Protein AF-A0A3P6T3Q3-F1 (afdb_monomer_lite)

InterPro domains:
  IPR026306 RSBN1/Dpy-21/CEP530 [PTHR13354] (21-114)

pLDDT: mean 80.9, std 21.85, range [24.88, 96.75]

Radius of gyration: 20.27 Å; chains: 1; bounding box: 44×42×58 Å

Sequence (120 aa):
MSDESFCLKTGRHVMLTIPSRKAVKDVVCFHAADFERIVETLQLDLYEPPMSQCVQWVEEAKLNQLRREGVRYSKFHLHHNDIYFLPRKIVHQFRTISACSSIAWHVRLQQYYMEEEAPE

Structure (mmCIF, N/CA/C/O backbone):
data_AF-A0A3P6T3Q3-F1
#
_entry.id   AF-A0A3P6T3Q3-F1
#
loop_
_atom_site.group_PDB
_atom_site.id
_atom_site.type_symbol
_atom_site.label_atom_id
_atom_site.label_alt_id
_atom_site.label_comp_id
_atom_site.label_asym_id
_atom_site.label_entity_id
_atom_site.label_seq_id
_atom_site.pdbx_PDB_ins_code
_atom_site.Cartn_x
_atom_site.Cartn_y
_atom_site.Cartn_z
_atom_site.occupancy
_atom_site.B_iso_or_equiv
_atom_site.auth_seq_id
_atom_site.auth_comp_id
_atom_site.auth_asym_id
_atom_site.auth_atom_id
_atom_site.pdbx_PDB_model_num
ATOM 1 N N . MET A 1 1 ? -12.837 3.715 -38.338 1.00 31.47 1 MET A N 1
ATOM 2 C CA . MET A 1 1 ? -12.065 3.030 -39.389 1.00 31.47 1 MET A CA 1
ATOM 3 C C . MET A 1 1 ? -10.666 2.832 -38.828 1.00 31.47 1 MET A C 1
ATOM 5 O O . MET A 1 1 ? -10.036 3.844 -38.558 1.00 31.47 1 MET A O 1
ATOM 9 N N . SER A 1 2 ? -10.360 1.671 -38.232 1.00 33.12 2 SER A N 1
ATOM 10 C CA . SER A 1 2 ? -9.710 0.506 -38.891 1.00 33.12 2 SER A CA 1
ATOM 11 C C . SER A 1 2 ? -8.367 0.903 -39.534 1.00 33.12 2 SER A C 1
ATOM 13 O O . SER A 1 2 ? -8.337 1.875 -40.278 1.00 33.12 2 SER A O 1
ATOM 15 N N . ASP A 1 3 ? -7.206 0.298 -39.279 1.00 27.53 3 ASP A N 1
ATOM 16 C CA . ASP A 1 3 ? -6.830 -1.038 -38.783 1.00 27.53 3 ASP A CA 1
ATOM 17 C C . ASP A 1 3 ? -5.406 -0.960 -38.181 1.00 27.53 3 ASP A C 1
ATOM 19 O O . ASP A 1 3 ? -4.599 -0.123 -38.580 1.00 27.53 3 ASP A O 1
ATOM 23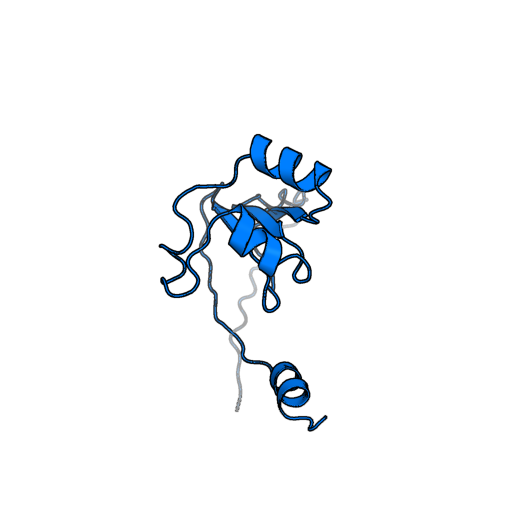 N N . GLU A 1 4 ? -5.136 -1.617 -37.051 1.00 37.72 4 GLU A N 1
ATOM 24 C CA . GLU A 1 4 ? -4.407 -2.896 -36.934 1.00 37.72 4 GLU A CA 1
ATOM 25 C C . GLU A 1 4 ? -3.011 -2.953 -37.589 1.00 37.72 4 GLU A C 1
ATOM 27 O O . GLU A 1 4 ? -2.824 -2.832 -38.796 1.00 37.72 4 GLU A O 1
ATOM 32 N N . SER A 1 5 ? -1.996 -3.231 -36.768 1.00 26.58 5 SER A N 1
ATOM 33 C CA . SER A 1 5 ? -0.708 -3.762 -37.222 1.00 26.58 5 SER A CA 1
ATOM 34 C C . SER A 1 5 ? -0.248 -4.841 -36.250 1.00 26.58 5 SER A C 1
ATOM 36 O O . SER A 1 5 ? 0.346 -4.589 -35.203 1.00 26.58 5 SER A O 1
ATOM 38 N N . PHE A 1 6 ? -0.607 -6.061 -36.633 1.00 24.88 6 PHE A N 1
ATOM 39 C CA . PHE A 1 6 ? -0.173 -7.345 -36.108 1.00 24.88 6 PHE A CA 1
ATOM 40 C C . PHE A 1 6 ? 1.288 -7.591 -36.516 1.00 24.88 6 PHE A C 1
ATOM 42 O O . PHE A 1 6 ? 1.661 -7.338 -37.660 1.00 24.88 6 PHE A O 1
ATOM 49 N N . CYS A 1 7 ? 2.124 -8.123 -35.621 1.00 25.94 7 CYS A N 1
ATOM 50 C CA . CYS A 1 7 ? 3.446 -8.632 -35.994 1.00 25.94 7 CYS A CA 1
ATOM 51 C C . CYS 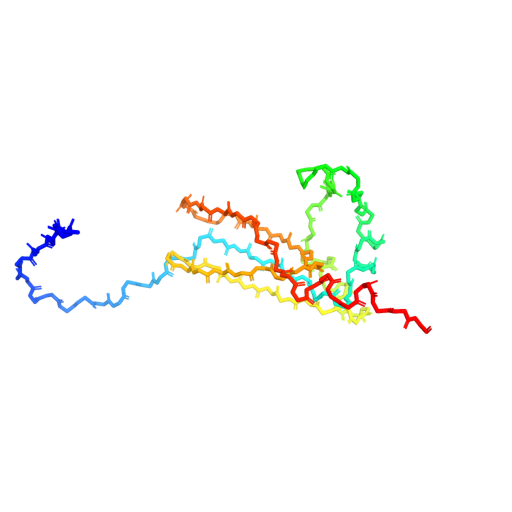A 1 7 ? 3.524 -10.126 -35.671 1.00 25.94 7 CYS A C 1
ATOM 53 O O . CYS A 1 7 ? 3.784 -10.527 -34.537 1.00 25.94 7 CYS A O 1
ATOM 55 N N . LEU A 1 8 ? 3.282 -10.946 -36.698 1.00 30.62 8 LEU A N 1
ATOM 56 C CA . LEU A 1 8 ? 3.604 -12.370 -36.717 1.00 30.62 8 LEU A CA 1
ATOM 57 C C . LEU A 1 8 ? 5.122 -12.538 -36.747 1.00 30.62 8 LEU A C 1
ATOM 59 O O . LEU A 1 8 ? 5.773 -12.140 -37.713 1.00 30.62 8 LEU A O 1
ATOM 63 N N . LYS A 1 9 ? 5.681 -13.209 -35.738 1.00 33.09 9 LYS A N 1
ATOM 64 C CA . LYS A 1 9 ? 6.969 -13.891 -35.889 1.00 33.09 9 LYS A CA 1
ATOM 65 C C . LYS A 1 9 ? 6.742 -15.393 -35.993 1.00 33.09 9 LYS A C 1
ATOM 67 O O . LYS A 1 9 ? 6.221 -16.043 -35.094 1.00 33.09 9 LYS A O 1
ATOM 72 N N . THR A 1 10 ? 7.149 -15.899 -37.146 1.00 31.91 10 THR A N 1
ATOM 73 C CA . THR A 1 10 ? 7.256 -17.291 -37.566 1.00 31.91 10 THR A CA 1
ATOM 74 C C . THR A 1 10 ? 8.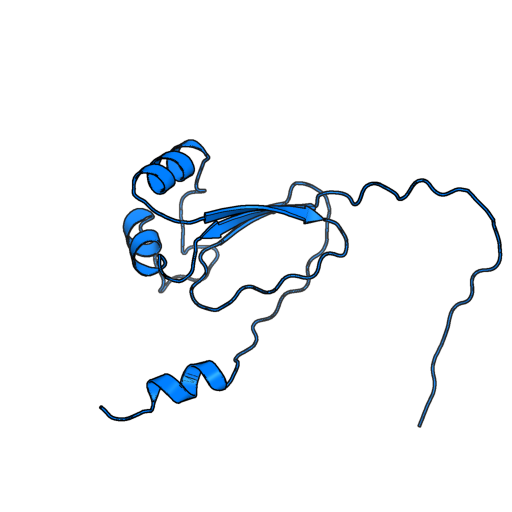085 -18.153 -36.607 1.00 31.91 10 THR A C 1
ATOM 76 O O . THR A 1 10 ? 9.191 -17.777 -36.232 1.00 31.91 10 THR A O 1
ATOM 79 N N . GLY A 1 11 ? 7.567 -19.347 -36.308 1.00 33.78 11 GLY A N 1
ATOM 80 C CA . GLY A 1 11 ? 8.296 -20.618 -36.214 1.00 33.78 11 GLY A CA 1
ATOM 81 C C . GLY A 1 11 ? 9.606 -20.696 -35.419 1.00 33.78 11 GLY A C 1
ATOM 82 O O . GLY A 1 11 ? 10.687 -20.497 -35.967 1.00 33.78 11 GLY A O 1
ATOM 83 N N . ARG A 1 12 ? 9.519 -21.230 -34.195 1.00 32.94 12 ARG A N 1
ATOM 84 C CA . ARG A 1 12 ? 10.404 -22.312 -33.724 1.00 32.94 12 ARG A CA 1
ATOM 85 C C . ARG A 1 12 ? 9.716 -23.041 -32.569 1.00 32.94 12 ARG A C 1
ATOM 87 O O . ARG A 1 12 ? 9.476 -22.446 -31.524 1.00 32.94 12 ARG A O 1
ATOM 94 N N . HIS A 1 13 ? 9.401 -24.323 -32.758 1.00 43.62 13 HIS A N 1
ATOM 95 C CA . HIS A 1 13 ? 9.105 -25.224 -31.646 1.00 43.62 13 HIS A CA 1
ATOM 96 C C . HIS A 1 13 ? 10.378 -25.335 -30.800 1.00 43.62 13 HIS A C 1
ATOM 98 O O . HIS A 1 13 ? 11.302 -26.073 -31.129 1.00 43.62 13 HIS A O 1
ATOM 104 N N . VAL A 1 14 ? 10.442 -24.550 -29.731 1.00 39.69 14 VAL A N 1
ATOM 105 C CA . VAL A 1 14 ? 11.311 -24.809 -28.590 1.00 39.69 14 VAL A CA 1
ATOM 106 C C . VAL A 1 14 ? 10.355 -25.120 -27.457 1.00 39.69 14 VAL A C 1
ATOM 108 O O . VAL A 1 14 ? 9.432 -24.351 -27.195 1.00 39.69 14 VAL A O 1
ATOM 111 N N . MET A 1 15 ? 10.542 -26.273 -26.825 1.00 41.47 15 MET A N 1
ATOM 112 C CA . MET A 1 15 ? 9.925 -26.601 -25.548 1.00 41.47 15 MET A CA 1
ATOM 113 C C . MET A 1 15 ? 10.419 -25.569 -24.528 1.00 41.47 15 MET A C 1
ATOM 115 O O . MET A 1 15 ? 11.437 -25.764 -23.873 1.00 41.47 15 MET A O 1
ATOM 119 N N . LEU A 1 16 ? 9.766 -24.406 -24.486 1.00 42.66 16 LEU A N 1
ATOM 120 C CA . LEU A 1 16 ? 10.057 -23.359 -23.525 1.00 42.66 16 LEU A CA 1
ATOM 121 C C . LEU A 1 16 ? 9.447 -23.823 -22.211 1.00 42.66 16 LEU A C 1
ATOM 123 O O . LEU A 1 16 ? 8.238 -23.742 -22.002 1.00 42.66 16 LEU A O 1
ATOM 127 N N . THR A 1 17 ? 10.304 -24.331 -21.332 1.00 42.91 17 THR A N 1
ATOM 128 C CA . THR A 1 17 ? 10.142 -24.175 -19.889 1.00 42.91 17 THR A CA 1
ATOM 129 C C . THR A 1 17 ? 9.481 -22.823 -19.647 1.00 42.91 17 THR A C 1
ATOM 131 O O . THR A 1 17 ? 10.046 -21.805 -20.046 1.00 42.91 17 THR A O 1
ATOM 134 N N . ILE A 1 18 ? 8.271 -22.809 -19.075 1.00 50.78 18 ILE A N 1
ATOM 135 C CA . ILE A 1 18 ? 7.590 -21.571 -18.680 1.00 50.78 18 ILE A CA 1
ATOM 136 C C . ILE A 1 18 ? 8.633 -20.779 -17.886 1.00 50.78 18 ILE A C 1
ATOM 138 O O . ILE A 1 18 ? 9.054 -21.271 -16.834 1.00 50.78 18 ILE A O 1
ATOM 142 N N . PRO A 1 19 ? 9.144 -19.636 -18.383 1.00 54.22 19 PRO A N 1
ATOM 143 C CA . PRO A 1 19 ? 10.162 -18.915 -17.647 1.00 54.22 19 PRO A CA 1
ATOM 144 C C . PRO A 1 19 ? 9.512 -18.532 -16.327 1.00 54.22 19 PRO A C 1
ATOM 146 O O . PRO A 1 19 ? 8.453 -17.901 -16.322 1.00 54.22 19 PRO A O 1
ATOM 149 N N . SER A 1 20 ? 10.100 -18.984 -15.216 1.00 62.84 20 SER A N 1
ATOM 150 C CA . SER A 1 20 ? 9.631 -18.641 -13.879 1.00 62.84 20 SER A CA 1
ATOM 151 C C . SER A 1 20 ? 9.416 -17.135 -13.849 1.00 62.84 20 SER A C 1
ATOM 153 O O . SER A 1 20 ? 10.361 -16.367 -14.066 1.00 62.84 20 SER A O 1
ATOM 155 N N . ARG A 1 21 ? 8.164 -16.710 -13.684 1.00 78.56 21 ARG A N 1
ATOM 156 C CA . ARG A 1 21 ? 7.795 -15.300 -13.752 1.00 78.56 21 ARG A CA 1
ATOM 157 C C . ARG A 1 21 ? 8.608 -14.582 -12.678 1.00 78.56 21 ARG A C 1
ATOM 159 O O . ARG A 1 21 ? 8.535 -14.946 -11.513 1.00 78.56 21 ARG A O 1
ATOM 166 N N . LYS A 1 22 ? 9.473 -13.646 -13.071 1.00 89.69 22 LYS A N 1
ATOM 167 C CA . LYS A 1 22 ? 10.444 -13.032 -12.154 1.00 89.69 22 LYS A CA 1
ATOM 168 C C . LYS A 1 22 ? 9.720 -12.162 -11.132 1.00 89.69 22 LYS A C 1
ATOM 170 O O . LYS A 1 22 ? 8.942 -11.301 -11.538 1.00 89.69 22 LYS A O 1
ATOM 175 N N . ALA A 1 23 ? 9.997 -12.344 -9.843 1.00 95.25 23 ALA A N 1
ATOM 176 C CA . ALA A 1 23 ? 9.492 -11.456 -8.800 1.00 95.25 23 ALA A CA 1
ATOM 177 C C . ALA A 1 23 ? 10.166 -10.078 -8.930 1.00 95.25 23 ALA A C 1
ATOM 179 O O . ALA A 1 23 ? 11.391 -9.985 -9.033 1.00 95.25 23 ALA A O 1
ATOM 180 N N . VAL A 1 24 ? 9.368 -9.013 -8.980 1.00 96.56 24 VAL A N 1
ATOM 181 C CA . VAL A 1 24 ? 9.831 -7.632 -9.204 1.00 96.56 24 VAL A CA 1
ATOM 182 C C . VAL A 1 24 ? 9.576 -6.730 -8.005 1.00 96.56 24 VAL A C 1
ATOM 184 O O . VAL A 1 24 ? 10.387 -5.841 -7.739 1.00 96.56 24 VAL A O 1
ATOM 187 N N . LYS A 1 25 ? 8.500 -6.975 -7.249 1.00 96.44 25 LYS A N 1
ATOM 188 C CA . LYS A 1 25 ? 8.194 -6.236 -6.022 1.00 96.44 25 LYS A CA 1
ATOM 189 C C . LYS A 1 25 ? 7.829 -7.194 -4.896 1.00 96.44 25 LYS A C 1
ATOM 191 O O . LYS A 1 25 ? 7.048 -8.116 -5.106 1.00 96.44 25 LYS A O 1
ATOM 196 N N . ASP A 1 26 ? 8.380 -6.939 -3.721 1.00 95.88 26 ASP A N 1
ATOM 197 C CA . ASP A 1 26 ? 7.935 -7.498 -2.448 1.00 95.88 26 ASP A CA 1
ATOM 198 C C . ASP A 1 26 ? 6.972 -6.497 -1.808 1.00 95.88 26 ASP A C 1
ATOM 200 O O . ASP A 1 26 ? 7.289 -5.307 -1.710 1.00 95.88 26 ASP A O 1
ATOM 204 N N . VAL A 1 27 ? 5.764 -6.957 -1.493 1.00 96.31 27 VAL A N 1
ATOM 205 C CA . VAL A 1 27 ? 4.620 -6.099 -1.187 1.00 96.31 27 VAL A CA 1
ATOM 206 C C . VAL A 1 27 ? 4.029 -6.476 0.153 1.00 96.31 27 VAL A C 1
ATOM 208 O O . VAL A 1 27 ? 3.764 -7.649 0.411 1.00 96.31 27 VAL A O 1
ATOM 211 N N . VAL A 1 28 ? 3.760 -5.464 0.972 1.00 96.50 28 VAL A N 1
ATOM 212 C CA . VAL A 1 28 ? 2.945 -5.586 2.181 1.00 96.50 28 VAL A CA 1
ATOM 213 C C . VAL A 1 28 ? 1.719 -4.702 2.019 1.00 96.50 28 VAL A C 1
ATOM 215 O O . VAL A 1 28 ? 1.861 -3.521 1.715 1.00 96.50 28 VAL A O 1
ATOM 218 N N . CYS A 1 29 ? 0.530 -5.256 2.242 1.00 96.75 29 CYS A N 1
ATOM 219 C CA . CYS A 1 29 ? -0.729 -4.512 2.242 1.00 96.75 29 CYS A CA 1
ATOM 220 C C . CYS A 1 29 ? -1.491 -4.774 3.540 1.00 96.75 29 CYS A C 1
ATOM 222 O O . CYS A 1 29 ? -1.723 -5.933 3.892 1.00 96.75 29 CYS A O 1
ATOM 224 N N . PHE A 1 30 ? -1.923 -3.712 4.213 1.00 96.56 30 PHE A N 1
ATOM 225 C CA . PHE A 1 30 ? -2.793 -3.788 5.383 1.00 96.56 30 PHE A CA 1
ATOM 226 C C . PHE A 1 30 ? -4.259 -3.767 4.961 1.00 96.56 30 PHE A C 1
ATOM 228 O O . PHE A 1 30 ? -4.630 -3.109 3.989 1.00 96.56 30 PHE A O 1
ATOM 235 N N . HIS A 1 31 ? -5.097 -4.509 5.678 1.00 96.06 31 HIS A N 1
ATOM 236 C CA . HIS A 1 31 ? -6.524 -4.576 5.392 1.00 96.06 31 HIS A CA 1
ATOM 237 C C . HIS A 1 31 ? -7.202 -3.214 5.623 1.00 96.06 31 HIS A C 1
ATOM 239 O O . HIS A 1 31 ? -6.917 -2.538 6.607 1.00 96.06 31 HIS A O 1
ATOM 245 N N . ALA A 1 32 ? -8.147 -2.830 4.756 1.00 93.62 32 ALA A N 1
ATOM 246 C CA . ALA A 1 32 ? -8.732 -1.482 4.768 1.00 93.62 32 ALA A CA 1
ATOM 247 C C . ALA A 1 32 ? -9.482 -1.143 6.064 1.00 93.62 32 ALA A C 1
ATOM 249 O O . ALA A 1 32 ? -9.457 -0.008 6.525 1.00 93.62 32 ALA A O 1
ATOM 250 N N . ALA A 1 33 ? -10.127 -2.133 6.682 1.00 94.44 33 ALA A N 1
ATOM 251 C CA . ALA A 1 33 ? -10.805 -1.937 7.965 1.00 94.44 33 ALA A CA 1
ATOM 252 C C . ALA A 1 33 ? -9.846 -1.662 9.140 1.00 94.44 33 ALA A C 1
ATOM 254 O O . ALA A 1 33 ? -10.296 -1.194 10.178 1.00 94.44 33 ALA A O 1
ATOM 255 N N . ASP A 1 34 ? -8.542 -1.908 8.976 1.00 95.00 34 ASP A N 1
ATOM 256 C CA . ASP A 1 34 ? -7.533 -1.631 10.001 1.00 95.00 34 ASP A CA 1
ATOM 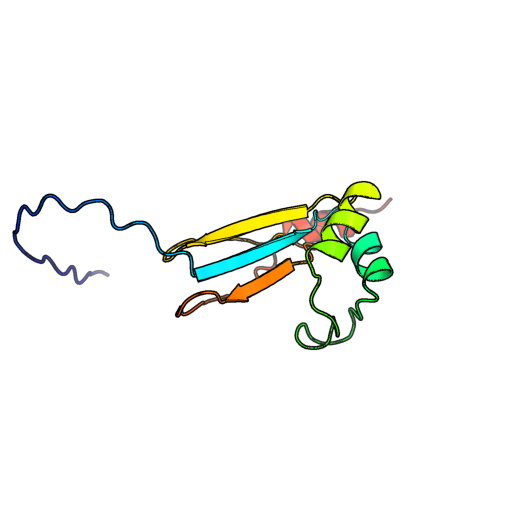257 C C . ASP A 1 34 ? -6.810 -0.287 9.724 1.00 95.00 34 ASP A C 1
ATOM 259 O O . ASP A 1 34 ? -5.824 0.028 10.387 1.00 95.00 34 ASP A O 1
ATOM 263 N N . PHE A 1 35 ? -7.290 0.516 8.756 1.00 94.19 35 PHE A N 1
ATOM 264 C CA . PHE A 1 35 ? -6.651 1.754 8.280 1.00 94.19 35 PHE A CA 1
ATOM 265 C C . PHE A 1 35 ? -6.335 2.748 9.400 1.00 94.19 35 PHE A C 1
ATOM 267 O O . PHE A 1 35 ? -5.170 3.083 9.587 1.00 94.19 35 PHE A O 1
ATOM 274 N N . GLU A 1 36 ? -7.346 3.169 10.166 1.00 93.38 36 GLU A N 1
ATOM 275 C CA . GLU A 1 36 ? -7.197 4.138 11.267 1.00 93.38 36 GLU A CA 1
ATOM 276 C C . GLU A 1 36 ? -6.142 3.670 12.274 1.00 93.38 36 GLU A C 1
ATOM 278 O O . GLU A 1 36 ? -5.219 4.400 12.631 1.00 93.38 36 GLU A O 1
ATOM 283 N N . ARG A 1 37 ? -6.211 2.390 12.659 1.00 93.94 37 ARG A N 1
ATOM 284 C CA . ARG A 1 37 ? -5.267 1.805 13.609 1.00 93.94 37 ARG A CA 1
ATOM 285 C C . ARG A 1 37 ? -3.843 1.785 13.068 1.00 93.94 37 ARG A C 1
ATOM 287 O O . ARG A 1 37 ? -2.904 1.982 13.833 1.00 93.94 37 ARG A O 1
ATOM 294 N N . ILE A 1 38 ? -3.661 1.533 11.774 1.00 94.38 38 ILE A N 1
ATOM 295 C CA . ILE A 1 38 ? -2.335 1.542 11.152 1.00 94.38 38 ILE A CA 1
ATOM 296 C C . ILE A 1 38 ? -1.785 2.959 11.037 1.00 94.38 38 ILE A C 1
ATOM 298 O O . ILE A 1 38 ? -0.606 3.156 11.327 1.00 94.38 38 ILE A O 1
ATOM 302 N N . VAL A 1 39 ? -2.624 3.931 10.681 1.00 93.06 39 VAL A N 1
ATOM 303 C CA . VAL A 1 39 ? -2.264 5.354 10.664 1.00 93.06 39 VAL A CA 1
ATOM 304 C C . VAL A 1 39 ? -1.780 5.795 12.041 1.00 93.06 39 VAL A C 1
ATOM 306 O O . VAL A 1 39 ? -0.690 6.347 12.150 1.00 93.06 39 VAL A O 1
ATOM 309 N N . GLU A 1 40 ? -2.514 5.458 13.099 1.00 92.50 40 GLU A N 1
ATOM 310 C CA . GLU A 1 40 ? -2.127 5.785 14.473 1.00 92.50 40 GLU A CA 1
ATOM 311 C C . GLU A 1 40 ? -0.857 5.035 14.914 1.00 92.50 40 GLU A C 1
ATOM 313 O O . GLU A 1 40 ? 0.112 5.640 15.372 1.00 92.50 40 GLU A O 1
ATOM 318 N N . THR A 1 41 ? -0.820 3.711 14.730 1.00 91.44 41 THR A N 1
ATOM 319 C CA . THR A 1 41 ? 0.272 2.859 15.240 1.00 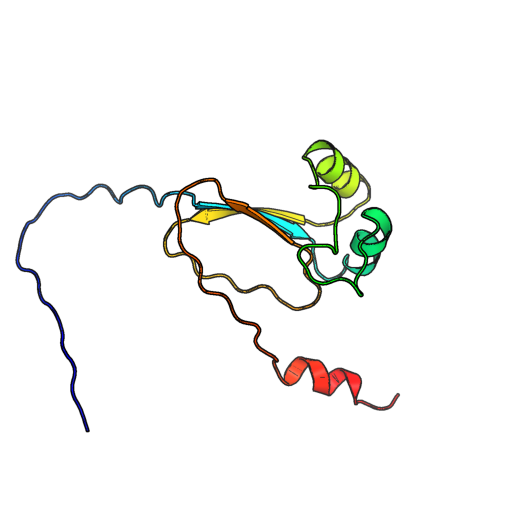91.44 41 THR A CA 1
ATOM 320 C C . THR A 1 41 ? 1.603 3.118 14.536 1.00 91.44 41 THR A C 1
ATOM 322 O O . THR A 1 41 ? 2.665 2.922 15.134 1.00 91.44 41 THR A O 1
ATOM 325 N N . LEU A 1 42 ? 1.559 3.503 13.259 1.00 90.75 42 LEU A N 1
ATOM 326 C CA . LEU A 1 42 ? 2.740 3.862 12.474 1.00 90.75 42 LEU A CA 1
ATOM 327 C C . LEU A 1 42 ? 2.985 5.376 12.434 1.00 90.75 42 LEU A C 1
ATOM 329 O O . LEU A 1 42 ? 3.937 5.793 11.779 1.00 90.75 42 LEU A O 1
ATOM 333 N N . GLN A 1 43 ? 2.155 6.169 13.124 1.00 90.00 43 GLN A N 1
ATOM 334 C CA . GLN A 1 43 ? 2.227 7.632 13.160 1.00 90.00 43 GLN A CA 1
ATOM 335 C C . GLN A 1 43 ? 2.299 8.241 11.752 1.00 90.00 43 GLN A C 1
ATOM 337 O O . GLN A 1 43 ? 3.162 9.067 11.460 1.00 90.00 43 GLN A O 1
ATOM 342 N N . LEU A 1 44 ? 1.420 7.777 10.860 1.00 91.12 44 LEU A N 1
ATOM 343 C CA . LEU A 1 44 ? 1.375 8.257 9.484 1.00 91.12 44 LEU A CA 1
ATOM 344 C C . LEU A 1 44 ? 0.778 9.661 9.438 1.00 91.12 44 LEU A C 1
ATOM 346 O O . LEU A 1 44 ? -0.330 9.878 9.931 1.00 91.12 44 LEU A O 1
ATOM 350 N N . ASP A 1 45 ? 1.474 10.586 8.785 1.00 89.75 45 ASP A N 1
ATOM 351 C CA . ASP A 1 45 ? 0.920 11.904 8.489 1.00 89.75 45 ASP A CA 1
ATOM 352 C C . ASP A 1 45 ? 0.175 11.852 7.153 1.00 89.75 45 ASP A C 1
ATOM 354 O O . ASP A 1 45 ? 0.780 11.770 6.087 1.00 89.75 45 ASP A O 1
ATOM 358 N N . LEU A 1 46 ? -1.157 11.869 7.202 1.00 87.88 46 LEU A N 1
ATOM 359 C CA . LEU A 1 46 ? -1.997 11.801 6.004 1.00 87.88 46 LEU A CA 1
ATOM 360 C C . LEU A 1 46 ? -2.079 13.127 5.231 1.00 87.88 46 LEU A C 1
ATOM 362 O O . LEU A 1 46 ? -2.581 13.123 4.104 1.00 87.88 46 LEU A O 1
ATOM 366 N N . TYR A 1 47 ? -1.612 14.237 5.807 1.00 88.50 47 TYR A N 1
ATOM 367 C CA . TYR A 1 47 ? -1.578 15.540 5.136 1.00 88.50 47 TYR A CA 1
ATOM 368 C C . TYR A 1 47 ? -0.344 15.696 4.247 1.00 88.50 47 TYR A C 1
ATOM 370 O O . TYR A 1 47 ? -0.368 16.458 3.278 1.00 88.50 47 TYR A O 1
ATOM 378 N N . GLU A 1 48 ? 0.706 14.934 4.535 1.00 87.62 48 GLU A N 1
ATOM 379 C CA . GLU A 1 48 ? 1.909 14.871 3.719 1.00 87.62 48 GLU A CA 1
ATOM 380 C C . GLU A 1 48 ? 1.690 14.033 2.439 1.00 87.62 48 GLU A C 1
ATOM 382 O O . GLU A 1 48 ? 0.846 13.128 2.390 1.00 87.62 48 GLU A O 1
ATOM 387 N N . PRO A 1 49 ? 2.444 14.299 1.355 1.00 83.81 49 PRO A N 1
ATOM 388 C CA . PRO A 1 49 ? 2.397 13.482 0.150 1.00 83.81 49 PRO A CA 1
ATOM 389 C C . PRO A 1 49 ? 2.964 12.076 0.420 1.00 83.81 49 PRO A C 1
ATOM 391 O O . PRO A 1 49 ? 3.836 11.936 1.276 1.00 83.81 49 PRO A O 1
ATOM 394 N N . PRO A 1 50 ? 2.578 11.033 -0.351 1.00 80.94 50 PRO A N 1
ATOM 395 C CA . PRO A 1 50 ? 2.919 9.624 -0.083 1.00 80.94 50 PRO A CA 1
ATOM 396 C C . PRO A 1 50 ? 4.394 9.314 0.210 1.00 80.94 50 PRO A C 1
ATOM 398 O O . PRO A 1 50 ? 4.691 8.384 0.950 1.00 80.94 50 PRO A O 1
ATOM 401 N N . MET A 1 51 ? 5.320 10.092 -0.355 1.00 79.88 51 MET A N 1
ATOM 402 C CA . MET A 1 51 ? 6.762 9.941 -0.122 1.00 79.88 51 MET A CA 1
ATOM 403 C C . MET A 1 51 ? 7.203 10.320 1.301 1.00 79.88 51 MET A C 1
ATOM 405 O O . MET A 1 51 ? 8.258 9.867 1.734 1.00 79.88 51 MET A O 1
ATOM 409 N N . SER A 1 52 ? 6.411 11.132 2.005 1.00 82.25 52 SER A N 1
ATOM 410 C CA . SER A 1 52 ? 6.716 11.700 3.324 1.00 82.25 52 SER A CA 1
ATOM 411 C C . SER A 1 52 ? 5.739 11.258 4.421 1.00 82.25 52 SER A C 1
ATOM 413 O O . SER A 1 52 ? 5.992 11.526 5.589 1.00 82.25 52 SER A O 1
ATOM 415 N N . GLN A 1 53 ? 4.654 10.546 4.081 1.00 82.62 53 GLN A N 1
ATOM 416 C CA . GLN A 1 53 ? 3.633 10.104 5.051 1.00 82.62 53 GLN A CA 1
ATOM 417 C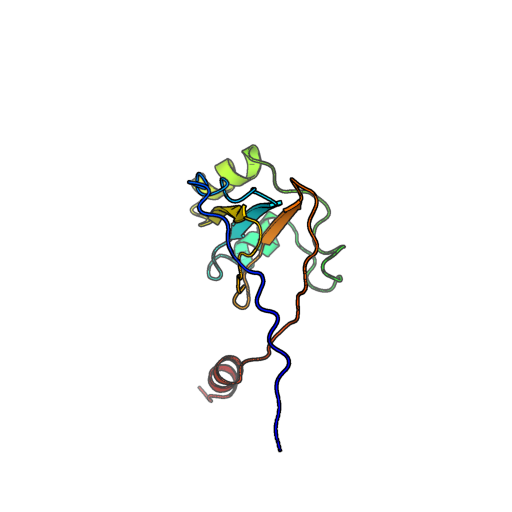 C . GLN A 1 53 ? 4.173 9.145 6.112 1.00 82.62 53 GLN A C 1
ATOM 419 O O . GLN A 1 53 ? 3.595 9.016 7.187 1.00 82.62 53 GLN A O 1
ATOM 424 N N . CYS A 1 54 ? 5.251 8.426 5.797 1.00 82.31 54 CYS A N 1
ATOM 425 C CA . CYS A 1 54 ? 5.866 7.462 6.691 1.00 82.31 54 CYS A CA 1
ATOM 426 C C . CYS A 1 54 ? 7.381 7.631 6.667 1.00 82.31 54 CYS A C 1
ATOM 428 O O . CYS A 1 54 ? 8.015 7.484 5.623 1.00 82.31 54 CYS A O 1
ATOM 430 N N . VAL A 1 55 ? 7.965 7.903 7.831 1.00 72.81 55 VAL A N 1
ATOM 431 C CA . VAL A 1 55 ? 9.417 8.083 7.973 1.00 72.81 55 VAL A CA 1
ATOM 432 C C . VAL A 1 55 ? 10.146 6.733 8.026 1.00 72.81 55 VAL A C 1
ATOM 434 O O . VAL A 1 55 ? 11.332 6.654 7.709 1.00 72.81 55 VAL A O 1
ATOM 437 N N . GLN A 1 56 ? 9.452 5.657 8.419 1.00 80.25 56 GLN A N 1
ATOM 438 C CA . GLN A 1 56 ? 10.065 4.360 8.706 1.00 80.25 56 GLN A CA 1
ATOM 439 C C . GLN A 1 56 ? 9.458 3.224 7.885 1.00 80.25 56 GLN A C 1
ATOM 441 O O . GLN A 1 56 ? 8.251 2.998 7.877 1.00 80.25 56 GLN A O 1
ATOM 446 N N . TRP A 1 57 ? 10.327 2.443 7.244 1.00 85.88 57 TRP A N 1
ATOM 447 C CA . TRP A 1 57 ? 9.927 1.183 6.631 1.00 85.88 57 TRP A CA 1
ATOM 448 C C . TRP A 1 57 ? 9.442 0.202 7.708 1.00 85.88 57 TRP A C 1
ATOM 450 O O . TRP A 1 57 ? 10.099 0.038 8.737 1.00 85.88 57 TRP A O 1
ATOM 460 N N . VAL A 1 58 ? 8.317 -0.483 7.481 1.00 91.25 58 VAL A N 1
ATOM 461 C CA . VAL A 1 58 ? 7.819 -1.460 8.459 1.00 91.25 58 VAL A CA 1
ATOM 462 C C . VAL A 1 58 ? 8.539 -2.782 8.254 1.00 91.25 58 VAL A C 1
ATOM 464 O O . VAL A 1 58 ? 8.337 -3.504 7.279 1.00 91.25 58 VAL A O 1
ATOM 467 N N . GLU A 1 59 ? 9.396 -3.102 9.210 1.00 92.88 59 GLU A N 1
ATOM 468 C CA . GLU A 1 59 ? 10.160 -4.339 9.209 1.00 92.88 59 GLU A CA 1
ATOM 469 C C . GLU A 1 59 ? 9.342 -5.540 9.702 1.00 92.88 59 GLU A C 1
ATOM 471 O O . GLU A 1 59 ? 8.304 -5.413 10.356 1.00 92.88 59 GLU A O 1
ATOM 476 N N . GLU A 1 60 ? 9.866 -6.739 9.446 1.00 93.44 60 GLU A N 1
ATOM 477 C CA . GLU A 1 60 ? 9.249 -8.014 9.821 1.00 93.44 60 GLU A CA 1
ATOM 478 C C . GLU A 1 60 ? 8.915 -8.095 11.322 1.00 93.44 60 GLU A C 1
ATOM 480 O O . GLU A 1 60 ? 7.873 -8.625 11.708 1.00 93.44 60 GLU A O 1
ATOM 485 N N . ALA A 1 61 ? 9.766 -7.531 12.186 1.00 94.25 61 ALA A N 1
ATOM 486 C CA . ALA A 1 61 ? 9.524 -7.494 13.627 1.00 94.25 61 ALA A CA 1
ATOM 487 C C . ALA A 1 61 ? 8.240 -6.718 13.971 1.00 94.25 61 ALA A C 1
ATOM 489 O O . ALA A 1 61 ? 7.413 -7.199 14.752 1.00 94.25 61 ALA A O 1
ATOM 490 N N . LYS A 1 62 ? 8.030 -5.560 13.332 1.00 94.50 62 LYS A N 1
ATOM 491 C CA . LYS A 1 62 ? 6.837 -4.732 13.535 1.00 94.50 62 LYS A CA 1
ATOM 492 C C . LYS A 1 62 ? 5.596 -5.377 12.918 1.00 94.50 62 LYS A C 1
ATOM 494 O O . LYS A 1 62 ? 4.545 -5.366 13.553 1.00 94.50 62 LYS A O 1
ATOM 499 N N . LEU A 1 63 ? 5.712 -6.012 11.749 1.00 95.56 63 LEU A N 1
ATOM 500 C CA . LEU A 1 63 ? 4.613 -6.791 11.158 1.00 95.56 63 LEU A CA 1
ATOM 501 C C . LEU A 1 63 ? 4.156 -7.923 12.084 1.00 95.56 63 LEU A C 1
ATOM 503 O O . LEU A 1 63 ? 2.958 -8.121 12.288 1.00 95.56 63 LEU A O 1
ATOM 507 N N . ASN A 1 64 ? 5.098 -8.639 12.696 1.00 95.69 64 ASN A N 1
ATOM 508 C CA . ASN A 1 64 ? 4.784 -9.696 13.654 1.00 95.69 64 ASN A CA 1
ATOM 509 C C . ASN A 1 64 ? 4.133 -9.160 14.933 1.00 95.69 64 ASN A C 1
ATOM 511 O O . ASN A 1 64 ? 3.203 -9.786 15.445 1.00 95.69 64 ASN A O 1
ATOM 515 N N . GLN A 1 65 ? 4.574 -8.000 15.433 1.00 95.56 65 GLN A N 1
ATOM 516 C CA . GLN A 1 65 ? 3.899 -7.317 16.537 1.00 95.56 65 GLN A CA 1
ATOM 517 C C . GLN A 1 65 ? 2.445 -6.987 16.164 1.00 95.56 65 GLN A C 1
ATOM 519 O O . GLN A 1 65 ? 1.526 -7.405 16.865 1.00 95.56 65 GLN A O 1
ATOM 524 N N . LEU A 1 66 ? 2.231 -6.322 15.025 1.00 95.31 66 LEU A N 1
ATOM 525 C CA . LEU A 1 66 ? 0.901 -5.945 14.537 1.00 95.31 66 LEU A CA 1
ATOM 526 C C . LEU A 1 66 ? -0.013 -7.168 14.365 1.00 95.31 66 LEU A C 1
ATOM 528 O O . LEU A 1 66 ? -1.180 -7.132 14.751 1.00 95.31 66 LEU A O 1
ATOM 532 N N . ARG A 1 67 ? 0.524 -8.292 13.868 1.00 95.31 67 ARG A N 1
ATOM 533 C CA . ARG A 1 67 ? -0.227 -9.551 13.741 1.00 95.31 67 ARG A CA 1
ATOM 534 C C . ARG A 1 67 ? -0.763 -10.050 15.081 1.00 95.31 67 ARG A C 1
ATOM 536 O O . ARG A 1 67 ? -1.887 -10.547 15.127 1.00 95.31 67 ARG A O 1
ATOM 543 N N . ARG A 1 68 ? 0.039 -9.947 16.149 1.00 96.31 68 ARG A N 1
ATOM 544 C CA . ARG A 1 68 ? -0.347 -10.351 17.514 1.00 96.31 68 ARG A CA 1
ATOM 545 C C . ARG A 1 68 ? -1.403 -9.424 18.106 1.00 96.31 68 ARG A C 1
ATOM 547 O O . ARG A 1 68 ? -2.239 -9.882 18.872 1.00 96.31 68 ARG A O 1
ATOM 554 N N . GLU A 1 69 ? -1.396 -8.157 17.706 1.00 95.06 69 GLU A N 1
ATOM 555 C CA . GLU A 1 69 ? -2.417 -7.168 18.066 1.00 95.06 69 GLU A CA 1
ATOM 556 C C . GLU A 1 69 ? -3.710 -7.293 17.235 1.00 95.06 69 GLU A C 1
ATOM 558 O O . GLU A 1 69 ? -4.645 -6.522 17.429 1.00 95.06 69 GLU A O 1
ATOM 563 N N . GLY A 1 70 ? -3.786 -8.268 16.320 1.00 94.81 70 GLY A N 1
ATOM 564 C CA . GLY A 1 70 ? -4.984 -8.557 15.527 1.00 94.81 70 GLY A CA 1
ATOM 565 C C . GLY A 1 70 ? -5.054 -7.846 14.175 1.00 94.81 70 GLY A C 1
ATOM 566 O O . GLY A 1 70 ? -6.029 -8.032 13.450 1.00 94.81 70 GLY A O 1
ATOM 567 N N . VAL A 1 71 ? -4.024 -7.087 13.791 1.00 96.12 71 VAL A N 1
ATOM 568 C CA . VAL A 1 71 ? -3.971 -6.412 12.486 1.00 96.12 71 VAL A CA 1
ATOM 569 C C . VAL A 1 71 ? -3.839 -7.445 11.371 1.00 96.12 71 VAL A C 1
ATOM 571 O O . VAL A 1 71 ? -2.990 -8.348 11.417 1.00 96.12 71 VAL A O 1
ATOM 574 N N . ARG A 1 72 ? -4.651 -7.284 10.327 1.00 96.50 72 ARG A N 1
ATOM 575 C CA . ARG A 1 72 ? -4.603 -8.120 9.130 1.00 96.50 72 ARG A CA 1
ATOM 576 C C . ARG A 1 72 ? -3.742 -7.445 8.076 1.00 96.50 72 ARG A C 1
ATOM 578 O O . ARG A 1 72 ? -4.002 -6.322 7.650 1.00 96.50 72 ARG A O 1
ATOM 585 N N . TYR A 1 73 ? -2.741 -8.172 7.608 1.00 96.75 73 TYR A N 1
ATOM 586 C CA . TYR A 1 73 ? -1.957 -7.784 6.447 1.00 96.75 73 TYR A CA 1
ATOM 587 C C . TYR A 1 73 ? -1.696 -8.994 5.560 1.00 96.75 73 TYR A C 1
ATOM 589 O O . TYR A 1 73 ? -1.790 -10.144 5.993 1.00 96.75 73 TYR A O 1
ATOM 597 N N . SER A 1 74 ? -1.365 -8.720 4.306 1.00 95.69 74 SER A N 1
ATOM 598 C CA . SER A 1 74 ? -0.878 -9.704 3.347 1.00 95.69 74 SER A CA 1
ATOM 599 C C . SER A 1 74 ? 0.521 -9.312 2.903 1.00 95.69 74 SER A C 1
ATOM 601 O O . SER A 1 74 ? 0.771 -8.138 2.633 1.00 95.69 74 SER A O 1
ATOM 603 N N . LYS A 1 75 ? 1.416 -10.298 2.816 1.00 95.81 75 LYS A N 1
ATOM 604 C CA . LYS A 1 75 ? 2.759 -10.149 2.254 1.00 95.81 75 LYS A CA 1
ATOM 605 C C . LYS A 1 75 ? 2.901 -11.084 1.061 1.00 95.81 75 LYS A C 1
ATOM 607 O O . LYS A 1 75 ? 2.638 -12.278 1.193 1.00 95.81 75 LYS A O 1
ATOM 612 N N . PHE A 1 76 ? 3.257 -10.547 -0.098 1.00 95.50 76 PHE A N 1
ATOM 613 C CA . PHE A 1 76 ? 3.318 -11.314 -1.341 1.00 95.50 76 PHE A CA 1
ATOM 614 C C . PHE A 1 76 ? 4.268 -10.677 -2.353 1.00 95.50 76 PHE A C 1
ATOM 616 O O . PHE A 1 76 ? 4.635 -9.507 -2.251 1.00 95.50 76 PHE A O 1
ATOM 623 N N . HIS A 1 77 ? 4.653 -11.457 -3.361 1.00 96.44 77 HIS A N 1
ATOM 624 C CA . HIS A 1 77 ? 5.447 -10.964 -4.477 1.00 96.44 77 HIS A CA 1
ATOM 625 C C . HIS A 1 77 ? 4.560 -10.630 -5.672 1.00 96.44 77 HIS A C 1
ATOM 627 O O . HIS A 1 77 ? 3.735 -11.445 -6.088 1.00 96.44 77 HIS A O 1
ATOM 633 N N . LEU A 1 78 ? 4.799 -9.465 -6.269 1.00 95.38 78 LEU A N 1
ATOM 634 C CA . LEU A 1 78 ? 4.369 -9.176 -7.630 1.00 95.38 78 LEU A CA 1
ATOM 635 C C . LEU A 1 78 ? 5.463 -9.590 -8.602 1.00 95.38 78 LEU A C 1
ATOM 637 O O . LEU A 1 78 ? 6.648 -9.303 -8.393 1.00 95.38 78 LEU A O 1
ATOM 641 N N . HIS A 1 79 ? 5.052 -10.222 -9.687 1.00 95.69 79 HIS A N 1
ATOM 642 C CA . HIS A 1 79 ? 5.910 -10.715 -10.745 1.00 95.69 79 HIS A CA 1
ATOM 643 C C . HIS A 1 79 ? 5.771 -9.868 -12.010 1.00 95.69 79 HIS A C 1
ATOM 645 O O . HIS A 1 79 ? 4.852 -9.066 -12.181 1.00 95.69 79 HIS A O 1
ATOM 651 N N . HIS A 1 80 ? 6.722 -10.032 -12.923 1.00 93.19 80 HIS A N 1
ATOM 652 C CA . HIS A 1 80 ? 6.695 -9.352 -14.212 1.00 93.19 80 HIS A CA 1
ATOM 653 C C . HIS A 1 80 ? 5.374 -9.611 -14.963 1.00 93.19 80 HIS A C 1
ATOM 655 O O . HIS A 1 80 ? 4.940 -10.755 -15.056 1.00 93.19 80 HIS A O 1
ATOM 661 N N . ASN A 1 81 ? 4.762 -8.570 -15.534 1.00 91.12 81 ASN A N 1
ATOM 662 C CA . ASN A 1 81 ? 3.437 -8.575 -16.178 1.00 91.12 81 ASN A CA 1
ATOM 663 C C . ASN A 1 81 ? 2.231 -8.753 -15.236 1.00 91.12 81 ASN A C 1
ATOM 665 O O . ASN A 1 81 ? 1.132 -8.988 -15.733 1.00 91.12 81 ASN A O 1
ATOM 669 N N . ASP A 1 82 ? 2.393 -8.726 -13.908 1.00 94.06 82 ASP A N 1
ATOM 670 C CA . ASP A 1 82 ? 1.235 -8.704 -13.001 1.00 94.06 82 ASP A CA 1
ATOM 671 C C . ASP A 1 82 ? 0.520 -7.350 -13.068 1.00 94.06 82 ASP A C 1
ATOM 673 O O . ASP A 1 82 ? 1.154 -6.294 -13.094 1.00 94.06 82 ASP A O 1
ATOM 677 N N . ILE A 1 83 ? -0.813 -7.400 -13.060 1.00 94.06 83 ILE A N 1
ATOM 678 C CA . ILE A 1 83 ? -1.689 -6.238 -12.903 1.00 94.06 83 ILE A CA 1
ATOM 679 C C . ILE A 1 83 ? -2.323 -6.349 -11.522 1.00 94.06 83 ILE A C 1
ATOM 681 O O . ILE A 1 83 ? -2.821 -7.410 -11.145 1.00 94.06 83 ILE A O 1
ATOM 685 N N . TYR A 1 84 ? -2.306 -5.256 -10.771 1.00 93.62 84 TYR A N 1
ATOM 686 C CA . TYR A 1 84 ? -2.890 -5.183 -9.441 1.00 93.62 84 TYR A CA 1
ATOM 687 C C . TYR A 1 84 ? -3.709 -3.904 -9.302 1.00 93.62 84 TYR A C 1
ATOM 689 O O . TYR A 1 84 ? -3.438 -2.898 -9.956 1.00 93.62 84 TYR A O 1
ATOM 697 N N . PHE A 1 85 ? -4.708 -3.946 -8.427 1.00 94.56 85 PHE A N 1
ATOM 698 C CA . PHE A 1 85 ? -5.476 -2.780 -8.015 1.00 94.56 85 PHE A CA 1
ATOM 699 C C . PHE A 1 85 ? -5.452 -2.695 -6.491 1.00 94.56 85 PHE A C 1
ATOM 701 O O . PHE A 1 85 ? -5.512 -3.713 -5.802 1.00 94.56 85 PHE A O 1
ATOM 708 N N . LEU A 1 86 ? -5.348 -1.478 -5.964 1.00 93.25 86 LEU A N 1
ATOM 709 C CA . LEU A 1 86 ? -5.394 -1.212 -4.530 1.00 93.25 86 LEU A CA 1
ATOM 710 C C . LEU A 1 86 ? -6.667 -0.415 -4.227 1.00 93.25 86 LEU A C 1
ATOM 712 O O . LEU A 1 86 ? -6.789 0.722 -4.689 1.00 93.25 86 LEU A O 1
ATOM 716 N N . PRO A 1 87 ? -7.637 -1.002 -3.503 1.00 91.31 87 PRO A N 1
ATOM 717 C CA . PRO A 1 87 ? -8.819 -0.283 -3.036 1.00 91.31 87 PRO A CA 1
ATOM 718 C C . PRO A 1 87 ? -8.479 0.911 -2.130 1.00 91.31 87 PRO A C 1
ATOM 720 O O . PRO A 1 87 ? -7.365 1.031 -1.615 1.00 91.31 87 PRO A O 1
ATOM 723 N N . ARG A 1 88 ? -9.465 1.793 -1.896 1.00 89.94 88 ARG A N 1
ATOM 724 C CA . ARG A 1 88 ? -9.312 2.925 -0.963 1.00 89.94 88 ARG A CA 1
ATOM 725 C C . ARG A 1 88 ? -8.967 2.422 0.445 1.00 89.94 88 ARG A C 1
ATOM 727 O O . ARG A 1 88 ? -9.383 1.335 0.837 1.00 89.94 88 ARG A O 1
ATOM 734 N N . LYS A 1 89 ? -8.246 3.252 1.207 1.00 90.38 89 LYS A N 1
ATOM 735 C CA . LYS A 1 89 ? -7.855 2.991 2.605 1.00 90.38 89 LYS A CA 1
ATOM 736 C C . LYS A 1 89 ? -6.979 1.738 2.802 1.00 90.38 89 LYS A C 1
ATOM 738 O O . LYS A 1 89 ? -6.901 1.209 3.902 1.00 90.38 89 LYS A O 1
ATOM 743 N N . ILE A 1 90 ? -6.274 1.277 1.766 1.00 94.38 90 ILE A N 1
ATOM 744 C CA . ILE A 1 90 ? -5.226 0.253 1.892 1.00 94.38 90 ILE A CA 1
ATOM 745 C C . ILE A 1 90 ? -3.865 0.931 2.071 1.00 94.38 90 ILE A C 1
ATOM 747 O O . ILE A 1 90 ? -3.305 1.480 1.118 1.00 94.38 90 ILE A O 1
ATOM 751 N N . VAL A 1 91 ? -3.305 0.850 3.281 1.00 94.19 91 VAL A N 1
ATOM 752 C CA . VAL A 1 91 ? -1.893 1.190 3.523 1.00 94.19 91 VAL A CA 1
ATOM 753 C C . VAL A 1 91 ? -1.026 0.075 2.942 1.00 94.19 91 VAL A C 1
ATOM 755 O O . VAL A 1 91 ? -1.292 -1.107 3.174 1.00 94.19 91 VAL A O 1
ATOM 758 N N . HIS A 1 92 ? 0.001 0.428 2.173 1.00 94.38 92 HIS A N 1
ATOM 759 C CA . HIS A 1 92 ? 0.811 -0.545 1.447 1.00 94.38 92 HIS A CA 1
ATOM 760 C C . HIS A 1 92 ? 2.270 -0.109 1.292 1.00 94.38 92 HIS A C 1
ATOM 762 O O . HIS A 1 92 ? 2.591 1.074 1.358 1.00 94.38 92 HIS A O 1
ATOM 768 N N . GLN A 1 93 ? 3.153 -1.082 1.070 1.00 93.12 93 GLN A N 1
ATOM 769 C CA . GLN A 1 93 ? 4.599 -0.892 0.958 1.00 93.12 93 GLN A CA 1
ATOM 770 C C . GLN A 1 93 ? 5.110 -1.712 -0.213 1.00 93.12 93 GLN A C 1
ATOM 772 O O . GLN A 1 93 ? 4.841 -2.911 -0.287 1.00 93.12 93 GLN A O 1
ATOM 777 N N . PHE A 1 94 ? 5.859 -1.080 -1.112 1.00 94.94 94 PHE A N 1
ATOM 778 C CA . PHE A 1 94 ? 6.466 -1.746 -2.259 1.00 94.94 94 PHE A CA 1
ATOM 779 C C . PHE A 1 94 ? 7.981 -1.674 -2.162 1.00 94.94 94 PHE A C 1
ATOM 781 O O . PHE A 1 94 ? 8.564 -0.594 -2.242 1.00 94.94 94 PHE A O 1
ATOM 788 N N . ARG A 1 95 ? 8.632 -2.832 -2.067 1.00 94.69 95 ARG A N 1
ATOM 789 C CA . ARG A 1 95 ? 10.082 -2.946 -2.200 1.00 94.69 95 ARG A CA 1
ATOM 790 C C . ARG A 1 95 ? 10.408 -3.522 -3.566 1.00 94.69 95 ARG A C 1
ATOM 792 O O . ARG A 1 95 ? 10.098 -4.676 -3.845 1.00 94.69 95 ARG A O 1
ATOM 799 N N . THR A 1 96 ? 11.038 -2.731 -4.427 1.00 95.12 96 THR A N 1
ATOM 800 C CA . THR A 1 96 ? 11.536 -3.229 -5.715 1.00 95.12 96 THR A CA 1
ATOM 801 C C . THR A 1 96 ? 12.707 -4.179 -5.462 1.00 95.12 96 THR A C 1
ATOM 803 O O . THR A 1 96 ? 13.744 -3.765 -4.955 1.00 95.12 96 THR A O 1
ATOM 806 N N . ILE A 1 97 ? 12.535 -5.453 -5.810 1.00 95.94 97 ILE A N 1
ATOM 807 C CA . ILE A 1 97 ? 13.541 -6.519 -5.633 1.00 95.94 97 ILE A CA 1
ATOM 808 C C . ILE A 1 97 ? 14.181 -6.938 -6.960 1.00 95.94 97 ILE A C 1
ATOM 810 O O . ILE A 1 97 ? 15.163 -7.679 -6.988 1.00 95.94 97 ILE A O 1
ATOM 814 N N . SER A 1 98 ? 13.644 -6.456 -8.083 1.00 94.69 98 SER A N 1
ATOM 815 C CA . SER A 1 98 ? 14.275 -6.611 -9.384 1.00 94.69 98 SER A CA 1
ATOM 816 C C . SER A 1 98 ? 13.926 -5.482 -10.340 1.00 94.69 98 SER A C 1
ATOM 818 O O . SER A 1 98 ? 12.887 -4.846 -10.194 1.00 94.69 98 SER A O 1
ATOM 820 N N . ALA A 1 99 ? 14.789 -5.256 -11.335 1.00 95.25 99 ALA A N 1
ATOM 821 C CA . ALA A 1 99 ? 14.581 -4.232 -12.352 1.00 95.25 99 ALA A CA 1
ATOM 822 C C . ALA A 1 99 ? 13.209 -4.396 -13.027 1.00 95.25 99 ALA A C 1
ATOM 824 O O . ALA A 1 99 ? 12.880 -5.465 -13.548 1.00 95.25 99 ALA A O 1
ATOM 825 N N . CYS A 1 100 ? 12.416 -3.329 -12.996 1.00 94.81 100 CYS A N 1
ATOM 826 C CA . CYS A 1 100 ? 11.082 -3.273 -13.575 1.00 94.81 100 CYS A CA 1
ATOM 827 C C . CYS A 1 100 ? 10.689 -1.824 -13.871 1.00 94.81 100 CYS A C 1
ATOM 829 O O . CYS A 1 100 ? 11.210 -0.897 -13.251 1.00 94.81 100 CYS A O 1
ATOM 831 N N . SER A 1 101 ? 9.704 -1.654 -14.746 1.00 94.81 101 SER A N 1
ATOM 832 C CA . SER A 1 101 ? 8.978 -0.397 -14.922 1.00 94.81 101 SER A CA 1
ATOM 833 C C . SER A 1 101 ? 7.543 -0.586 -14.443 1.00 94.81 101 SER A C 1
ATOM 835 O O . SER A 1 101 ? 7.001 -1.691 -14.499 1.00 94.81 101 SER A O 1
ATOM 837 N N . SER A 1 102 ? 6.931 0.474 -13.926 1.00 92.31 102 SER A N 1
ATOM 838 C CA . SER A 1 102 ? 5.555 0.444 -13.429 1.00 92.31 102 SER A CA 1
ATOM 839 C C . SER A 1 102 ? 4.801 1.650 -13.969 1.00 92.31 102 SER A C 1
ATOM 841 O O . SER A 1 102 ? 5.351 2.746 -14.018 1.00 92.31 102 SER A O 1
ATOM 843 N N . ILE A 1 103 ? 3.550 1.433 -14.366 1.00 95.38 103 ILE A N 1
ATOM 844 C CA . ILE A 1 103 ? 2.600 2.488 -14.717 1.00 95.38 103 ILE A CA 1
ATOM 845 C C . ILE A 1 103 ? 1.485 2.397 -13.682 1.00 95.38 103 ILE A C 1
ATOM 847 O O . ILE A 1 103 ? 0.948 1.314 -13.458 1.00 95.38 103 ILE A O 1
ATOM 851 N N . ALA A 1 104 ? 1.175 3.511 -13.030 1.00 94.25 104 ALA A N 1
ATOM 852 C CA . ALA A 1 104 ? 0.145 3.580 -12.006 1.00 94.25 104 ALA A CA 1
ATOM 853 C C . ALA A 1 104 ? -0.656 4.870 -12.167 1.00 94.25 104 ALA A C 1
ATOM 855 O O . ALA A 1 104 ? -0.112 5.914 -12.524 1.00 94.25 104 ALA A O 1
ATOM 856 N N . TRP A 1 105 ? -1.951 4.783 -11.898 1.00 95.31 105 TRP A N 1
ATOM 857 C CA . TRP A 1 105 ? -2.860 5.919 -11.860 1.00 95.31 105 TRP A CA 1
ATOM 858 C C . TRP A 1 105 ? -3.931 5.658 -10.803 1.00 95.31 105 TRP A C 1
ATOM 860 O O . TRP A 1 105 ? -4.214 4.514 -10.448 1.00 95.31 105 TRP A O 1
ATOM 870 N N . HIS A 1 106 ? -4.534 6.726 -10.293 1.00 92.19 106 HIS A N 1
ATOM 871 C CA . HIS A 1 106 ? -5.678 6.618 -9.397 1.00 92.19 106 HIS A CA 1
ATOM 872 C C . HIS A 1 106 ? -6.976 6.633 -10.201 1.00 92.19 106 HIS A C 1
ATOM 874 O O . HIS A 1 106 ? -7.124 7.411 -11.143 1.00 92.19 106 HIS A O 1
ATOM 880 N N . VAL A 1 107 ? -7.934 5.798 -9.802 1.00 92.38 107 VAL A N 1
ATOM 881 C CA . VAL A 1 107 ? -9.288 5.782 -10.364 1.00 92.38 107 VAL A CA 1
ATOM 882 C C . VAL A 1 107 ? -10.271 6.184 -9.268 1.00 92.38 107 VAL A C 1
ATOM 884 O O . VAL A 1 107 ? -10.310 5.566 -8.205 1.00 92.38 107 VAL A O 1
ATOM 887 N N . ARG A 1 108 ? -11.073 7.222 -9.525 1.00 90.00 108 ARG A N 1
ATOM 888 C CA . ARG A 1 108 ? -12.156 7.658 -8.632 1.00 90.00 108 ARG A CA 1
ATOM 889 C C . ARG A 1 108 ? -13.446 6.952 -9.045 1.00 90.00 108 ARG A C 1
ATOM 891 O O . ARG A 1 108 ? -14.072 7.340 -10.024 1.00 90.00 108 ARG A O 1
ATOM 898 N N . LEU A 1 109 ? -13.809 5.884 -8.337 1.00 87.81 109 LEU A N 1
ATOM 899 C CA . LEU A 1 109 ? -15.040 5.132 -8.609 1.00 87.81 109 LEU A CA 1
ATOM 900 C C . LEU A 1 109 ? -16.242 5.840 -7.969 1.00 87.81 109 LEU A C 1
ATOM 902 O O . LEU A 1 109 ? -16.148 6.253 -6.823 1.00 87.81 109 LEU A O 1
ATOM 906 N N . GLN A 1 110 ? -17.367 5.963 -8.678 1.00 85.25 110 GLN A N 1
ATOM 907 C CA . GLN A 1 110 ? -18.547 6.702 -8.192 1.00 85.25 110 GLN A CA 1
ATOM 908 C C . GLN A 1 110 ? -19.241 6.045 -6.991 1.00 85.25 110 GLN A C 1
ATOM 910 O O . GLN A 1 110 ? -19.635 6.746 -6.067 1.00 85.25 110 GLN A O 1
ATOM 915 N N . GLN A 1 111 ? -19.315 4.707 -6.962 1.00 83.44 111 GLN A N 1
ATOM 916 C CA . GLN A 1 111 ? -19.945 3.908 -5.887 1.00 83.44 111 GLN A CA 1
ATOM 917 C C . GLN A 1 111 ? -19.483 4.277 -4.468 1.00 83.44 111 GLN A C 1
ATOM 919 O O . GLN A 1 111 ? -20.172 4.066 -3.486 1.00 83.44 111 GLN A O 1
ATOM 924 N N . TYR A 1 112 ? -18.294 4.851 -4.380 1.00 78.75 112 TYR A N 1
ATOM 925 C CA . TYR A 1 112 ? -17.609 5.228 -3.163 1.00 78.75 112 TYR A CA 1
ATOM 926 C C . TYR A 1 112 ? -18.022 6.581 -2.574 1.00 78.75 112 TYR A C 1
ATOM 928 O O . TYR A 1 112 ? -17.597 6.886 -1.462 1.00 78.75 112 TYR A O 1
ATOM 936 N N . TYR A 1 113 ? -18.783 7.373 -3.323 1.00 79.81 113 TYR A N 1
ATOM 937 C CA . TYR A 1 113 ? -19.277 8.692 -2.924 1.00 79.81 113 TYR A CA 1
ATOM 938 C C . TYR A 1 113 ? -20.800 8.693 -2.737 1.00 79.81 113 TYR A C 1
ATOM 940 O O . TYR A 1 113 ? -21.330 9.537 -2.031 1.00 79.81 113 TYR A O 1
ATOM 948 N N . MET A 1 114 ? -21.501 7.708 -3.310 1.00 73.50 114 MET A N 1
ATOM 949 C CA . MET A 1 114 ? -22.957 7.572 -3.180 1.00 73.50 114 MET A CA 1
ATOM 950 C C . MET A 1 114 ? -23.397 7.199 -1.753 1.00 73.50 114 MET A C 1
ATOM 952 O O . MET A 1 114 ? -24.499 7.550 -1.352 1.00 73.50 114 MET A O 1
ATOM 956 N N . GLU A 1 115 ? -22.548 6.507 -0.985 1.00 60.81 115 GLU A N 1
ATOM 957 C CA . GLU A 1 115 ? -22.814 6.156 0.422 1.00 60.81 115 GLU A CA 1
ATOM 958 C C . GLU A 1 115 ? -22.539 7.313 1.400 1.00 60.81 115 GLU A C 1
ATOM 960 O O . GLU A 1 115 ? -23.131 7.345 2.470 1.00 60.81 115 GLU A O 1
ATOM 965 N N . GLU A 1 116 ? -21.670 8.271 1.048 1.00 59.00 116 GLU A N 1
ATOM 966 C CA . GLU A 1 116 ? -21.350 9.432 1.903 1.00 59.00 116 GLU A CA 1
ATOM 967 C C . GLU A 1 116 ? -22.430 10.529 1.836 1.00 59.00 116 GLU A C 1
ATOM 969 O O . GLU A 1 116 ? -22.523 11.352 2.743 1.00 59.00 116 GLU A O 1
ATOM 974 N N . GLU A 1 117 ? -23.258 10.539 0.785 1.00 58.00 117 GLU A N 1
ATOM 975 C CA . GLU A 1 117 ? -24.324 11.530 0.565 1.00 58.00 117 GLU A CA 1
ATOM 976 C C . GLU A 1 117 ? -25.721 11.060 1.021 1.00 58.00 117 GLU A C 1
ATOM 978 O O . GLU A 1 117 ? -26.693 11.805 0.880 1.00 58.00 117 GLU A O 1
ATOM 983 N N . ALA A 1 118 ? -25.860 9.845 1.565 1.00 52.28 118 ALA A N 1
ATOM 984 C CA . ALA A 1 118 ? -27.139 9.372 2.092 1.00 52.28 118 ALA A CA 1
ATOM 985 C C . ALA A 1 118 ? -27.442 10.057 3.444 1.00 52.28 118 ALA A C 1
ATOM 987 O O . ALA A 1 118 ? -26.647 9.913 4.373 1.00 52.28 118 ALA A O 1
ATOM 988 N N . PRO A 1 119 ? -28.554 10.807 3.582 1.00 53.66 119 PRO A N 1
ATOM 989 C CA . PRO A 1 119 ? -28.920 11.419 4.857 1.00 53.66 119 PRO A CA 1
ATOM 990 C C . PRO A 1 119 ? -29.300 10.341 5.888 1.00 53.66 119 PRO A C 1
ATOM 992 O O . PRO A 1 119 ? -30.012 9.398 5.536 1.00 53.66 119 PRO A O 1
ATOM 995 N N . GLU A 1 120 ? -28.815 10.489 7.131 1.00 53.84 120 GLU A N 1
ATOM 996 C CA . GLU A 1 120 ? -29.262 9.716 8.313 1.00 53.84 120 GLU A CA 1
ATOM 997 C C . GLU A 1 120 ? -30.764 9.879 8.593 1.00 53.84 120 GLU A C 1
ATOM 999 O O . GLU A 1 120 ? -31.292 11.007 8.428 1.00 53.84 120 GLU A O 1
#

Organism: Cylicostephanus goldi (NCBI:txid71465)

Secondary structure (DSSP, 8-state):
--------------------PPEEEEEEEE-GGGHHHHHHHTT--SSS-TTTS-SS---HHHHHHHHHTT--EEEEEEETT------TT--EEEEE-S-----------THHHHTTS---

Foldseek 3Di:
DDDDDDDDDDDDPDPDPPPPFAFFKWKKKWDQVCLVVCCVVQVFDPVDDPVPRGPDDQDPVNVVVCVVVVTDMDIDTDGPPDDDDDDPRIDMDIDGPDDDDDDDDDDDDPVVVVVVPDDD